Protein AF-A0A3D0D7M6-F1 (afdb_monomer_lite)

Foldseek 3Di:
DDPVQADDDVVLVVCQVVAWDWDDDPWKIKTKDFAPDFAEHEAEAEDPLLDDPVQSVVVVVLVVVLVVVCVVVVQFDGGMYMYIYTDNVNRPDDSVVVSQRVVVRCVVVVGGDDPDDDDDDDDDDDDDDDDDDDDDDDDDDDDDDDDDDDDDDDDDDDDDDDDDDDDD

Structure (mmCIF, N/CA/C/O backbone):
data_AF-A0A3D0D7M6-F1
#
_entry.id   AF-A0A3D0D7M6-F1
#
loop_
_atom_site.group_PDB
_atom_site.id
_atom_site.type_symbol
_atom_site.label_atom_id
_atom_site.label_alt_id
_atom_site.label_comp_id
_atom_site.label_asym_id
_atom_site.label_entity_id
_atom_site.label_seq_id
_atom_site.pdbx_PDB_ins_code
_atom_site.Cartn_x
_atom_site.Cartn_y
_atom_site.Cartn_z
_atom_site.occupancy
_atom_site.B_iso_or_equiv
_atom_site.auth_seq_id
_atom_site.auth_comp_id
_atom_site.auth_asym_id
_atom_site.auth_atom_id
_atom_site.pdbx_PDB_model_num
ATOM 1 N N . MET A 1 1 ? -9.419 8.922 -7.614 1.00 69.25 1 MET A N 1
ATOM 2 C CA . MET A 1 1 ? -9.333 8.833 -6.140 1.00 69.25 1 MET A CA 1
ATOM 3 C C . MET A 1 1 ? -9.423 10.236 -5.572 1.00 69.25 1 MET A C 1
ATOM 5 O O . MET A 1 1 ? -8.572 11.062 -5.893 1.00 69.25 1 MET A O 1
ATOM 9 N N . GLU A 1 2 ? -10.448 10.508 -4.775 1.00 78.94 2 GLU A N 1
ATOM 10 C CA . GLU A 1 2 ? -10.684 11.815 -4.145 1.00 78.94 2 GLU A CA 1
ATOM 11 C C . GLU A 1 2 ? -9.637 12.146 -3.068 1.00 78.94 2 GLU A C 1
ATOM 13 O O . GLU A 1 2 ? -8.740 11.347 -2.799 1.00 78.94 2 GLU A O 1
ATOM 18 N N . ARG A 1 3 ? -9.710 13.344 -2.471 1.00 81.56 3 ARG A N 1
ATOM 19 C CA . ARG A 1 3 ? -8.761 13.777 -1.429 1.00 81.56 3 ARG A CA 1
ATOM 20 C C . ARG A 1 3 ? -8.975 13.044 -0.096 1.00 81.56 3 ARG A C 1
ATOM 22 O O . ARG A 1 3 ? -7.982 12.690 0.528 1.00 81.56 3 ARG A O 1
ATOM 29 N N . ARG A 1 4 ? -10.229 12.758 0.290 1.00 83.88 4 ARG A N 1
ATOM 30 C CA . ARG A 1 4 ? -10.591 12.103 1.568 1.00 83.88 4 ARG A CA 1
ATOM 31 C C . ARG A 1 4 ? -10.000 10.699 1.758 1.00 83.88 4 ARG A C 1
ATOM 33 O O . ARG A 1 4 ? -9.601 10.361 2.860 1.00 83.88 4 ARG A O 1
ATOM 40 N N . PHE A 1 5 ? -9.835 9.932 0.679 1.00 84.88 5 PHE A N 1
ATOM 41 C CA . PHE A 1 5 ? -9.257 8.580 0.715 1.00 84.88 5 PHE A CA 1
ATOM 42 C C . PHE A 1 5 ? -7.715 8.545 0.685 1.00 84.88 5 PHE A C 1
ATOM 44 O O . PHE A 1 5 ? -7.138 7.482 0.467 1.00 84.88 5 PHE A O 1
ATOM 51 N N . ARG A 1 6 ? -7.014 9.680 0.840 1.00 87.44 6 ARG A N 1
ATOM 52 C CA . ARG A 1 6 ? -5.544 9.754 0.726 1.00 87.44 6 ARG A CA 1
ATOM 53 C C . ARG A 1 6 ? -4.886 10.071 2.064 1.00 87.44 6 ARG A C 1
ATOM 55 O O . ARG A 1 6 ? -5.070 11.162 2.597 1.00 87.44 6 ARG A O 1
ATOM 62 N N . LEU A 1 7 ? -4.013 9.182 2.527 1.00 86.56 7 LEU A N 1
ATOM 63 C CA . LEU A 1 7 ? -3.078 9.479 3.612 1.00 86.56 7 LEU A CA 1
ATOM 64 C C . LEU A 1 7 ? -1.945 10.360 3.055 1.00 86.56 7 LEU A C 1
ATOM 66 O O . LEU A 1 7 ? -1.313 10.000 2.057 1.00 86.56 7 LEU A O 1
ATOM 70 N N . ARG A 1 8 ? -1.702 11.535 3.654 1.00 84.44 8 ARG A N 1
ATOM 71 C CA . ARG A 1 8 ? -0.697 12.511 3.167 1.00 84.44 8 ARG A CA 1
ATOM 72 C C . ARG A 1 8 ? 0.326 12.942 4.218 1.00 84.44 8 ARG A C 1
ATOM 74 O O . ARG A 1 8 ? 1.458 13.238 3.848 1.00 84.44 8 ARG A O 1
ATOM 81 N N . THR A 1 9 ? -0.060 13.008 5.488 1.00 87.69 9 THR A N 1
ATOM 82 C CA . THR A 1 9 ? 0.745 13.597 6.568 1.00 87.69 9 THR A CA 1
ATOM 83 C C . THR A 1 9 ? 1.822 12.632 7.047 1.00 87.69 9 THR A C 1
ATOM 85 O O . THR A 1 9 ? 1.527 11.470 7.309 1.00 87.69 9 THR A O 1
ATOM 88 N N . ASN A 1 10 ? 3.058 13.099 7.245 1.00 88.50 10 ASN A N 1
ATOM 89 C CA . ASN A 1 10 ? 4.135 12.251 7.778 1.00 88.50 10 ASN A CA 1
ATOM 90 C C . ASN A 1 10 ? 3.761 11.665 9.159 1.00 88.50 10 ASN A C 1
ATOM 92 O O . ASN A 1 10 ? 3.946 10.473 9.380 1.00 88.50 10 ASN A O 1
ATOM 96 N N . ALA A 1 11 ? 3.113 12.457 10.022 1.00 87.62 11 ALA A N 1
ATOM 97 C CA . ALA A 1 11 ? 2.585 12.003 11.311 1.00 87.62 11 ALA A CA 1
ATOM 98 C C . ALA A 1 11 ? 1.624 10.801 11.188 1.00 87.62 11 ALA A C 1
ATOM 100 O O . ALA A 1 11 ? 1.788 9.818 11.906 1.00 87.62 11 ALA A O 1
ATOM 101 N N . ASP A 1 12 ? 0.685 10.822 10.232 1.00 87.75 12 ASP A N 1
ATOM 102 C CA . ASP A 1 12 ? -0.194 9.674 9.964 1.00 87.75 12 ASP A CA 1
ATOM 103 C C . ASP A 1 12 ? 0.609 8.448 9.495 1.00 87.75 12 ASP A C 1
ATOM 105 O O . ASP A 1 12 ? 0.377 7.333 9.959 1.00 87.75 12 ASP A O 1
ATOM 109 N N . PHE A 1 13 ? 1.598 8.646 8.612 1.00 88.62 13 PHE A N 1
ATOM 110 C CA . PHE A 1 13 ? 2.471 7.556 8.163 1.00 88.62 13 PHE A CA 1
ATOM 111 C C . PHE A 1 13 ? 3.300 6.944 9.304 1.00 88.62 1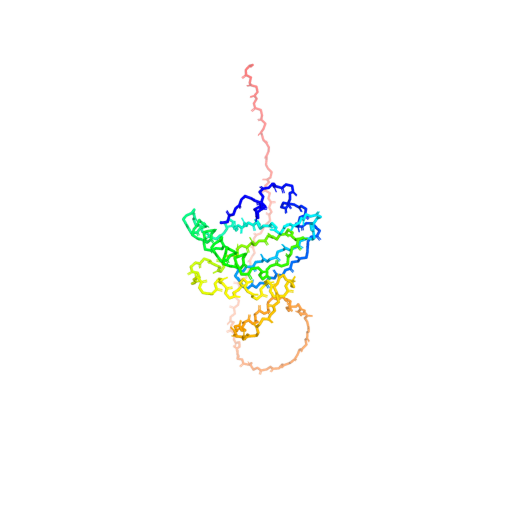3 PHE A C 1
ATOM 113 O O . PHE A 1 13 ? 3.596 5.750 9.259 1.00 88.62 13 PHE A O 1
ATOM 120 N N . GLN A 1 14 ? 3.686 7.735 10.308 1.00 89.50 14 GLN A N 1
ATOM 121 C CA . GLN A 1 14 ? 4.393 7.251 11.495 1.00 89.50 14 GLN A CA 1
ATOM 122 C C . GLN A 1 14 ? 3.459 6.534 12.472 1.00 89.50 14 GLN A C 1
ATOM 124 O O . GLN A 1 14 ? 3.817 5.448 12.923 1.00 89.50 14 GLN A O 1
ATOM 129 N N . ARG A 1 15 ? 2.258 7.076 12.737 1.00 89.94 15 ARG A N 1
ATOM 130 C CA . ARG A 1 15 ? 1.231 6.432 13.578 1.00 89.94 15 ARG A CA 1
ATOM 131 C C . ARG A 1 15 ? 0.940 5.015 13.088 1.00 89.94 15 ARG A C 1
ATOM 133 O O . ARG A 1 15 ? 1.171 4.049 13.806 1.00 89.94 15 ARG A O 1
ATOM 140 N N . VAL A 1 16 ? 0.571 4.876 11.813 1.00 90.88 16 VAL A N 1
ATOM 141 C CA . VAL A 1 16 ? 0.241 3.573 11.208 1.00 90.88 16 VAL A CA 1
ATOM 142 C C . VAL A 1 16 ? 1.426 2.602 11.222 1.00 90.88 16 VAL A C 1
ATOM 144 O O . VAL A 1 16 ? 1.223 1.401 11.321 1.00 90.88 16 VAL A O 1
ATOM 147 N N . ARG A 1 17 ? 2.674 3.084 11.153 1.00 88.62 17 ARG A N 1
ATOM 148 C CA . ARG A 1 17 ? 3.866 2.221 11.263 1.00 88.62 17 ARG A CA 1
ATOM 149 C C . ARG A 1 17 ? 4.196 1.780 12.688 1.00 88.62 17 ARG A C 1
ATOM 151 O O . ARG A 1 17 ? 4.904 0.790 12.832 1.00 88.62 17 ARG A O 1
ATOM 158 N N . ARG A 1 18 ? 3.759 2.527 13.705 1.00 88.81 18 ARG A N 1
ATOM 159 C CA . ARG A 1 18 ? 3.977 2.210 15.125 1.00 88.81 18 ARG A CA 1
ATOM 160 C C . ARG A 1 18 ? 2.874 1.330 15.703 1.00 88.81 18 ARG A C 1
ATOM 162 O O . ARG A 1 18 ? 3.166 0.426 16.471 1.00 88.81 18 ARG A O 1
ATOM 169 N N . GLU A 1 19 ? 1.629 1.634 15.356 1.00 88.56 19 GLU A N 1
ATOM 170 C CA . GLU A 1 19 ? 0.421 1.046 15.953 1.00 88.56 19 GLU A CA 1
ATOM 171 C C . GLU A 1 19 ? -0.268 0.041 15.018 1.00 88.56 19 GLU A C 1
ATOM 173 O O . GLU A 1 19 ? -1.138 -0.717 15.441 1.00 88.56 19 GLU A O 1
ATOM 178 N N . GLY A 1 20 ? 0.092 0.042 13.732 1.00 89.94 20 GLY A N 1
ATOM 179 C CA . GLY A 1 20 ? -0.530 -0.804 12.726 1.00 89.94 20 GLY A CA 1
ATOM 180 C C . GLY A 1 20 ? 0.086 -2.194 12.611 1.00 89.94 20 GLY A C 1
ATOM 181 O O . GLY A 1 20 ? 1.288 -2.399 12.767 1.00 89.94 20 GLY A O 1
ATOM 182 N N . GLN A 1 21 ? -0.761 -3.152 12.249 1.00 91.69 21 GLN A N 1
ATOM 183 C CA . GLN A 1 21 ? -0.368 -4.515 11.903 1.00 91.69 21 GLN A CA 1
ATOM 184 C C . GLN A 1 21 ? 0.106 -4.564 10.444 1.00 91.69 21 GLN A C 1
ATOM 186 O O . GLN A 1 21 ? -0.433 -3.854 9.590 1.00 91.69 21 GLN A O 1
ATOM 191 N N . SER A 1 22 ? 1.102 -5.403 10.143 1.00 91.50 22 SER A N 1
ATOM 192 C CA . SER A 1 22 ? 1.700 -5.512 8.807 1.00 91.50 22 SER A CA 1
ATOM 193 C C . SER A 1 22 ? 1.567 -6.904 8.193 1.00 91.50 22 SER A C 1
ATOM 195 O O . SER A 1 22 ? 1.980 -7.887 8.804 1.00 91.50 22 SER A O 1
ATOM 197 N N . TRP A 1 23 ? 1.131 -6.960 6.936 1.00 93.38 23 TRP A N 1
ATOM 198 C CA . TRP A 1 23 ? 1.163 -8.139 6.071 1.00 93.38 23 TRP A CA 1
ATOM 199 C C . TRP A 1 23 ? 2.099 -7.870 4.896 1.00 93.38 23 TRP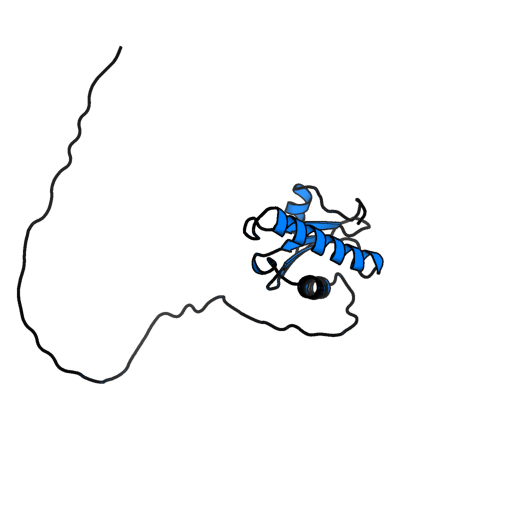 A C 1
ATOM 201 O O . TRP A 1 23 ? 2.156 -6.755 4.376 1.00 93.38 23 TRP A O 1
ATOM 211 N N . SER A 1 24 ? 2.834 -8.879 4.439 1.00 91.00 24 SER A N 1
ATOM 212 C CA . SER A 1 24 ? 3.737 -8.731 3.297 1.00 91.00 24 SER A CA 1
ATOM 213 C C . SER A 1 24 ? 3.726 -9.937 2.384 1.00 91.00 24 SER A C 1
ATOM 215 O O . SER A 1 24 ? 3.650 -11.064 2.859 1.00 91.00 24 SER A O 1
ATOM 217 N N . ASN A 1 25 ? 3.916 -9.676 1.095 1.00 90.50 25 ASN A N 1
ATOM 218 C CA . ASN A 1 25 ? 4.276 -10.673 0.097 1.00 90.50 25 ASN A CA 1
ATOM 219 C C . ASN A 1 25 ? 5.559 -10.234 -0.637 1.00 90.50 25 ASN A C 1
ATOM 221 O O . ASN A 1 25 ? 6.219 -9.258 -0.257 1.00 90.50 25 ASN A O 1
ATOM 225 N N . ARG A 1 26 ? 5.923 -10.968 -1.694 1.00 88.38 26 ARG A N 1
ATOM 226 C CA . ARG A 1 26 ? 7.116 -10.727 -2.527 1.00 88.38 26 ARG A CA 1
ATOM 227 C C . ARG A 1 26 ? 7.186 -9.293 -3.074 1.00 88.38 26 ARG A C 1
ATOM 229 O O . ARG A 1 26 ? 8.260 -8.691 -3.125 1.00 88.38 26 ARG A O 1
ATOM 236 N N . TRP A 1 27 ? 6.041 -8.723 -3.446 1.00 90.50 27 TRP A N 1
ATOM 237 C CA . TRP A 1 27 ? 5.945 -7.469 -4.198 1.00 90.50 27 TRP A CA 1
ATOM 238 C C . TRP A 1 27 ? 5.661 -6.252 -3.303 1.00 90.50 27 TRP A C 1
ATOM 240 O O . TRP A 1 27 ? 6.223 -5.171 -3.512 1.00 90.50 27 TRP A O 1
ATOM 250 N N . LEU A 1 28 ? 4.798 -6.416 -2.298 1.00 92.44 28 LEU A N 1
ATOM 251 C CA . LEU A 1 28 ? 4.183 -5.343 -1.520 1.00 92.44 28 LEU A CA 1
ATOM 252 C C . LEU A 1 28 ? 4.220 -5.639 -0.007 1.00 92.44 28 LEU A C 1
ATOM 254 O O . LEU A 1 28 ? 4.319 -6.779 0.445 1.00 92.44 28 LEU A O 1
ATOM 258 N N . VAL A 1 29 ? 4.112 -4.583 0.796 1.00 91.88 29 VAL A N 1
ATOM 259 C CA . VAL A 1 29 ? 3.766 -4.654 2.224 1.00 91.88 29 VAL A CA 1
ATOM 260 C C . VAL A 1 29 ? 2.544 -3.783 2.447 1.00 91.88 29 VAL A C 1
ATOM 262 O O . VAL A 1 29 ? 2.532 -2.632 2.014 1.00 91.88 29 VAL A O 1
ATOM 265 N N . LEU A 1 30 ? 1.539 -4.315 3.127 1.00 93.19 30 LEU A N 1
ATOM 266 C CA . LEU A 1 30 ? 0.378 -3.583 3.604 1.00 93.19 30 LEU A CA 1
ATOM 267 C C . LEU A 1 30 ? 0.518 -3.412 5.115 1.00 93.19 30 LEU A C 1
ATOM 269 O O . LEU A 1 30 ? 0.704 -4.391 5.829 1.00 93.19 30 LEU A O 1
ATOM 273 N N . VAL A 1 31 ? 0.416 -2.181 5.606 1.00 92.88 31 VAL A N 1
ATOM 274 C CA . VAL A 1 31 ? 0.291 -1.890 7.041 1.00 92.88 31 VAL A CA 1
ATOM 275 C C . VAL A 1 31 ? -1.066 -1.241 7.268 1.00 92.88 31 VAL A C 1
ATOM 277 O O . VAL A 1 31 ? -1.356 -0.250 6.598 1.00 92.88 31 VAL A O 1
ATOM 280 N N . ARG A 1 32 ? -1.896 -1.781 8.168 1.00 92.75 32 ARG A N 1
ATOM 281 C CA . ARG A 1 32 ? -3.189 -1.183 8.547 1.00 92.75 32 ARG A CA 1
ATOM 282 C C . ARG A 1 32 ? -3.171 -0.781 10.016 1.00 92.75 32 ARG A C 1
ATOM 284 O O . ARG A 1 32 ? -2.741 -1.570 10.852 1.00 92.75 32 ARG A O 1
ATOM 291 N N . ALA A 1 33 ? -3.712 0.386 10.331 1.00 91.69 33 ALA A N 1
ATOM 292 C CA . ALA A 1 33 ? -4.102 0.757 11.687 1.00 91.69 33 ALA A CA 1
ATOM 293 C C . ALA A 1 33 ? -5.582 1.173 11.694 1.00 91.69 33 ALA A C 1
ATOM 295 O O . ALA A 1 33 ? -6.058 1.705 10.684 1.00 91.69 33 ALA A O 1
ATOM 296 N N . PRO A 1 34 ? -6.325 0.939 12.788 1.00 89.12 34 PRO A N 1
ATOM 297 C CA . PRO A 1 34 ? -7.656 1.510 12.941 1.00 89.12 34 PRO A CA 1
ATOM 298 C C . PRO A 1 34 ? -7.576 3.044 12.952 1.00 89.12 34 PRO A C 1
ATOM 300 O O . PRO A 1 34 ? -6.619 3.641 13.444 1.00 89.12 34 PRO A O 1
ATOM 303 N N . ASN A 1 35 ? -8.598 3.681 12.397 1.00 86.50 35 ASN A N 1
ATOM 304 C CA . ASN A 1 35 ? -8.769 5.123 12.333 1.00 86.50 35 ASN A CA 1
ATOM 305 C C . ASN A 1 35 ? -10.183 5.461 12.810 1.00 86.50 35 ASN A C 1
ATOM 307 O O . ASN A 1 35 ? -11.149 4.868 12.341 1.00 86.50 35 ASN A O 1
ATOM 311 N N . GLN A 1 36 ? -10.327 6.467 13.670 1.00 78.50 36 GLN A N 1
ATOM 312 C CA . GLN A 1 36 ? -11.623 6.918 14.204 1.00 78.50 36 GLN A CA 1
ATOM 313 C C . GLN A 1 36 ? -12.460 7.715 13.173 1.00 78.50 36 GLN A C 1
ATOM 315 O O . GLN A 1 36 ? -13.315 8.517 13.536 1.00 78.50 36 GLN A O 1
ATOM 320 N N . GLY A 1 37 ? -12.183 7.552 11.875 1.00 79.75 37 GLY A N 1
ATOM 321 C CA . GLY A 1 37 ? -12.806 8.304 10.788 1.00 79.75 37 GLY A CA 1
ATOM 322 C C . GLY A 1 37 ? -13.778 7.458 9.955 1.00 79.75 37 GLY A C 1
ATOM 323 O O . GLY A 1 37 ? -13.572 6.256 9.807 1.00 79.75 37 GLY A O 1
ATOM 324 N N . PRO A 1 38 ? -14.783 8.077 9.309 1.00 80.00 38 PRO A N 1
ATOM 325 C CA . PRO A 1 38 ? -15.811 7.366 8.538 1.00 80.00 38 PRO A CA 1
ATOM 326 C C . PRO A 1 38 ? -15.305 6.769 7.213 1.00 80.00 38 PRO A C 1
ATOM 328 O O . PRO A 1 38 ? -16.052 6.091 6.515 1.00 80.00 38 PRO A O 1
ATOM 331 N N . VAL A 1 39 ? -14.055 7.038 6.820 1.00 85.31 39 VAL A N 1
ATOM 332 C CA . VAL A 1 39 ? -13.469 6.584 5.551 1.00 85.31 39 VAL A CA 1
ATOM 333 C C . VAL A 1 39 ? -12.078 6.006 5.761 1.00 85.31 39 VAL A C 1
ATOM 335 O O . VAL A 1 39 ? -11.288 6.522 6.556 1.00 85.31 39 VAL A O 1
ATOM 338 N N . SER A 1 40 ? -11.756 4.971 4.987 1.00 88.38 40 SER A N 1
ATOM 339 C CA . SER A 1 40 ? -10.415 4.392 4.973 1.00 88.38 40 SER A CA 1
ATOM 340 C C . SER A 1 40 ? -9.463 5.201 4.089 1.00 88.38 40 SER A C 1
ATOM 342 O O . SER A 1 40 ? -9.802 5.593 2.968 1.00 88.38 40 SER A O 1
ATOM 344 N N . ARG A 1 41 ? -8.263 5.492 4.602 1.00 90.81 41 ARG A N 1
ATOM 345 C CA . ARG A 1 41 ? -7.283 6.387 3.968 1.00 90.81 41 ARG A CA 1
ATOM 346 C C . ARG A 1 41 ? -6.065 5.603 3.499 1.00 90.81 41 ARG A C 1
ATOM 348 O O . ARG A 1 41 ? -5.439 4.891 4.274 1.00 90.81 41 ARG A O 1
ATOM 355 N N . PHE A 1 42 ? -5.684 5.791 2.238 1.00 91.56 42 PHE A N 1
ATOM 356 C CA . PHE A 1 42 ? -4.609 5.038 1.595 1.00 91.56 42 PHE A CA 1
ATOM 357 C C . PHE A 1 42 ? -3.356 5.890 1.381 1.00 91.56 42 PHE A C 1
ATOM 359 O O . PHE A 1 42 ? -3.399 6.948 0.745 1.00 91.56 42 PHE A O 1
ATOM 366 N N . GLY A 1 43 ? -2.227 5.414 1.901 1.00 92.19 43 GLY A N 1
ATOM 367 C CA . GLY A 1 43 ? -0.889 5.954 1.688 1.00 92.19 43 GLY A CA 1
ATOM 368 C C . GLY A 1 43 ? -0.050 5.038 0.795 1.00 92.19 43 GLY A C 1
ATOM 369 O O . GLY A 1 43 ? -0.095 3.819 0.928 1.00 92.19 43 GLY A O 1
ATOM 370 N N . PHE A 1 44 ? 0.757 5.616 -0.099 1.00 91.75 44 PHE A N 1
ATOM 371 C CA . PHE A 1 44 ? 1.651 4.858 -0.984 1.00 91.75 44 PHE A CA 1
ATOM 372 C C . PHE A 1 44 ? 3.111 5.228 -0.724 1.00 91.75 44 PHE A C 1
ATOM 374 O O . PHE A 1 44 ? 3.555 6.325 -1.076 1.00 91.75 44 PHE A O 1
ATOM 381 N N . ALA A 1 45 ? 3.871 4.295 -0.159 1.00 90.31 45 ALA A N 1
ATOM 382 C CA . ALA A 1 45 ? 5.317 4.386 -0.025 1.00 90.31 45 ALA A CA 1
ATOM 383 C C . ALA A 1 45 ? 6.000 3.523 -1.097 1.00 90.31 45 ALA A C 1
ATOM 385 O O . ALA A 1 45 ? 5.541 2.439 -1.443 1.00 90.31 45 ALA A O 1
ATOM 386 N N . ILE A 1 46 ? 7.121 3.996 -1.636 1.00 89.38 46 ILE A N 1
ATOM 387 C CA . ILE A 1 46 ? 7.945 3.227 -2.576 1.00 89.38 46 ILE A CA 1
ATOM 388 C C . ILE A 1 46 ? 9.386 3.359 -2.110 1.00 89.38 46 ILE A C 1
ATOM 390 O O . ILE A 1 46 ? 9.861 4.479 -1.907 1.00 89.38 46 ILE A O 1
ATOM 394 N N . GLY A 1 47 ? 10.065 2.229 -1.911 1.00 81.75 47 GLY A N 1
ATOM 395 C CA . GLY A 1 47 ? 11.445 2.222 -1.435 1.00 81.75 47 GLY A CA 1
ATOM 396 C C . GLY A 1 47 ? 12.396 2.971 -2.376 1.00 81.75 47 GLY A C 1
ATOM 397 O O . GLY A 1 47 ? 12.217 2.978 -3.594 1.00 81.75 47 GLY A O 1
ATOM 398 N N . LYS A 1 48 ? 13.464 3.566 -1.824 1.00 81.38 48 LYS A N 1
ATOM 399 C CA . LYS A 1 48 ? 14.523 4.219 -2.624 1.00 81.38 48 LYS A CA 1
ATOM 400 C C . LYS A 1 48 ? 15.190 3.243 -3.614 1.00 81.38 48 LYS A C 1
ATOM 402 O O . LYS A 1 48 ? 15.640 3.675 -4.664 1.00 81.38 48 LYS A O 1
ATOM 407 N N . ARG A 1 49 ? 15.190 1.939 -3.296 1.00 82.69 49 ARG A N 1
ATOM 408 C CA . ARG A 1 49 ? 15.784 0.842 -4.086 1.00 82.69 49 ARG A CA 1
ATOM 409 C C . ARG A 1 49 ? 14.935 0.356 -5.278 1.00 82.69 49 ARG A C 1
ATOM 411 O O . ARG A 1 49 ? 15.418 -0.454 -6.051 1.00 82.69 49 ARG A O 1
ATOM 418 N N . VAL A 1 50 ? 13.700 0.839 -5.467 1.00 80.94 50 VAL A N 1
ATOM 419 C CA . VAL A 1 50 ? 12.785 0.388 -6.552 1.00 80.94 50 VAL A CA 1
ATOM 420 C C . VAL A 1 50 ? 13.056 1.116 -7.892 1.00 80.94 50 VAL A C 1
ATOM 422 O O . VAL A 1 50 ? 12.161 1.314 -8.710 1.00 80.94 50 VAL A O 1
ATOM 425 N N . GLY A 1 51 ? 14.288 1.585 -8.106 1.00 82.06 51 GLY A N 1
ATOM 426 C CA . GLY A 1 51 ? 14.718 2.260 -9.333 1.00 82.06 51 GLY A CA 1
ATOM 427 C C . GLY A 1 51 ? 14.376 3.756 -9.444 1.00 82.06 51 GLY A C 1
ATOM 428 O O . GLY A 1 51 ? 14.025 4.439 -8.475 1.00 82.06 51 GLY A O 1
ATOM 429 N N . GLY A 1 52 ? 14.529 4.281 -10.665 1.00 86.75 52 GLY A N 1
ATOM 430 C CA . GLY A 1 52 ? 14.457 5.711 -10.985 1.00 86.75 52 GLY A CA 1
ATOM 431 C C . GLY A 1 52 ? 13.081 6.365 -10.791 1.00 86.75 52 GLY A C 1
ATOM 432 O O . GLY A 1 52 ? 12.071 5.721 -10.498 1.00 86.75 52 GLY A O 1
ATOM 433 N N . ALA A 1 53 ? 13.015 7.691 -10.959 1.00 87.88 53 ALA A N 1
ATOM 434 C CA . ALA A 1 53 ? 11.780 8.463 -10.769 1.00 87.88 53 ALA A CA 1
ATOM 435 C C . ALA A 1 53 ? 10.605 7.958 -11.633 1.00 87.88 53 ALA A C 1
ATOM 437 O O . ALA A 1 53 ? 9.491 7.841 -11.125 1.00 87.88 53 ALA A O 1
ATOM 438 N N . VAL A 1 54 ? 10.864 7.588 -12.893 1.00 89.69 54 VAL A N 1
ATOM 439 C CA . VAL A 1 54 ? 9.851 7.079 -13.835 1.00 89.69 54 VAL A CA 1
ATOM 440 C C . VAL A 1 54 ? 9.235 5.763 -13.348 1.00 89.69 54 VAL A C 1
ATOM 442 O O . VAL A 1 54 ? 8.014 5.671 -13.234 1.00 89.69 54 VAL A O 1
ATOM 445 N N . VAL A 1 55 ? 10.061 4.778 -12.975 1.00 88.69 55 VAL A N 1
ATOM 446 C CA . VAL A 1 55 ? 9.614 3.468 -12.458 1.00 88.69 55 VAL A CA 1
ATOM 447 C C . VAL A 1 55 ? 8.773 3.645 -11.195 1.00 88.69 55 VAL A C 1
ATOM 449 O O . VAL A 1 55 ? 7.645 3.151 -11.116 1.00 88.69 55 VAL A O 1
ATOM 452 N N . ARG A 1 56 ? 9.273 4.432 -10.234 1.00 89.31 56 ARG A N 1
ATOM 453 C CA . ARG A 1 56 ? 8.542 4.735 -8.997 1.00 89.31 56 ARG A CA 1
ATOM 454 C C . ARG A 1 56 ? 7.212 5.428 -9.298 1.00 89.31 56 ARG A C 1
ATOM 456 O O . ARG A 1 56 ? 6.204 5.068 -8.702 1.00 89.31 56 ARG A O 1
ATOM 463 N N . ASN A 1 57 ? 7.162 6.379 -10.229 1.00 91.56 57 ASN A N 1
ATOM 464 C CA . ASN A 1 57 ? 5.921 7.069 -10.593 1.00 91.56 57 ASN A CA 1
ATOM 465 C C . ASN A 1 57 ? 4.925 6.160 -11.334 1.00 91.56 57 ASN A C 1
ATOM 467 O O . ASN A 1 57 ? 3.727 6.252 -11.054 1.00 91.56 57 ASN A O 1
ATOM 471 N N . ARG A 1 58 ? 5.398 5.244 -12.196 1.00 90.12 58 ARG A N 1
ATOM 472 C CA . ARG A 1 58 ? 4.581 4.206 -12.854 1.00 90.12 58 ARG A CA 1
ATOM 473 C C . ARG A 1 58 ? 3.914 3.301 -11.817 1.00 90.12 58 ARG A C 1
ATOM 475 O O . ARG A 1 58 ? 2.689 3.212 -11.815 1.00 90.12 58 ARG A O 1
ATOM 482 N N . LEU A 1 59 ? 4.682 2.754 -10.872 1.00 90.38 59 LEU A N 1
ATOM 483 C CA . LEU A 1 59 ? 4.150 1.936 -9.773 1.00 90.38 59 LEU A CA 1
ATOM 484 C C . LEU A 1 59 ? 3.170 2.718 -8.896 1.00 90.38 59 LEU A C 1
ATOM 486 O O . LEU A 1 59 ? 2.069 2.252 -8.613 1.00 90.38 59 LEU A O 1
ATOM 490 N N . LYS A 1 60 ? 3.513 3.960 -8.528 1.00 89.88 60 LYS A N 1
ATOM 491 C CA . LYS A 1 60 ? 2.628 4.828 -7.735 1.00 89.88 60 LYS A CA 1
ATOM 492 C C . LYS A 1 60 ? 1.325 5.149 -8.473 1.00 89.88 60 LYS A C 1
ATOM 494 O O . LYS A 1 60 ? 0.339 5.442 -7.806 1.00 89.88 60 LYS A O 1
ATOM 499 N N . ARG A 1 61 ? 1.314 5.157 -9.814 1.00 91.06 61 ARG A N 1
ATOM 500 C CA . ARG A 1 61 ? 0.109 5.307 -10.651 1.00 91.06 61 ARG A CA 1
ATOM 501 C C . ARG A 1 61 ? -0.693 4.005 -10.685 1.00 91.06 61 ARG A C 1
ATOM 503 O O . ARG A 1 61 ? -1.874 4.048 -10.373 1.00 91.06 61 ARG A O 1
ATOM 510 N N . GLN A 1 62 ? -0.050 2.871 -10.965 1.00 90.94 62 GLN A N 1
ATOM 511 C CA . GLN A 1 62 ? -0.681 1.544 -10.977 1.00 90.94 62 GLN A CA 1
ATOM 512 C C . GLN A 1 62 ? -1.385 1.230 -9.647 1.00 90.94 62 GLN A C 1
ATOM 514 O O . GLN A 1 62 ? -2.577 0.942 -9.644 1.00 90.94 62 GLN A O 1
ATOM 519 N N . LEU A 1 63 ? -0.700 1.386 -8.509 1.00 90.31 63 L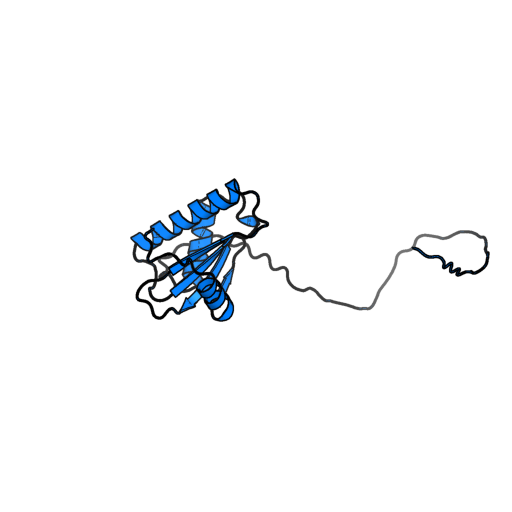EU A N 1
ATOM 520 C CA . LEU A 1 63 ? -1.283 1.132 -7.184 1.00 90.31 63 LEU A CA 1
ATOM 521 C C . LEU A 1 63 ? -2.453 2.080 -6.851 1.00 90.31 63 LEU A C 1
ATOM 523 O O . LEU A 1 63 ? -3.428 1.664 -6.227 1.00 90.31 63 LEU A O 1
ATOM 527 N N . ARG A 1 64 ? -2.396 3.343 -7.302 1.00 90.19 64 ARG A N 1
ATOM 528 C CA . ARG A 1 64 ? -3.514 4.295 -7.161 1.00 90.19 64 ARG A CA 1
ATOM 529 C C . ARG A 1 64 ? -4.733 3.893 -7.985 1.00 90.19 64 ARG A C 1
ATOM 531 O O . ARG A 1 64 ? -5.848 4.083 -7.507 1.00 90.19 64 ARG A O 1
ATOM 538 N N . GLU A 1 65 ? -4.530 3.363 -9.188 1.00 91.44 65 GLU A N 1
ATOM 539 C CA . GLU A 1 65 ? -5.623 2.868 -10.026 1.00 91.44 65 GLU A CA 1
ATOM 540 C C . GLU A 1 65 ? -6.228 1.581 -9.466 1.00 91.44 65 GLU A C 1
ATOM 542 O O . GLU A 1 65 ? -7.447 1.507 -9.359 1.00 91.44 65 GLU A O 1
ATOM 547 N N . ALA A 1 66 ? -5.408 0.636 -8.996 1.00 89.38 66 ALA A N 1
ATOM 548 C CA . ALA A 1 66 ? -5.887 -0.583 -8.345 1.00 89.38 66 ALA A CA 1
ATOM 549 C C . ALA A 1 66 ? -6.799 -0.265 -7.142 1.00 89.38 66 ALA A C 1
ATOM 551 O O . ALA A 1 66 ? -7.959 -0.668 -7.127 1.00 89.38 66 ALA A O 1
ATOM 552 N N . ILE A 1 67 ? -6.344 0.564 -6.190 1.00 88.56 67 ILE A N 1
ATOM 553 C CA . ILE A 1 67 ? -7.181 0.993 -5.050 1.00 88.56 67 ILE A CA 1
ATOM 554 C C . ILE A 1 67 ? -8.428 1.774 -5.510 1.00 88.56 67 ILE A C 1
ATOM 556 O O . ILE A 1 67 ? -9.486 1.652 -4.899 1.00 88.56 67 ILE A O 1
ATOM 560 N N . ARG A 1 68 ? -8.356 2.559 -6.597 1.00 87.62 68 ARG A N 1
ATOM 561 C CA . ARG A 1 68 ? -9.530 3.269 -7.144 1.00 87.62 68 ARG A CA 1
ATOM 562 C C . ARG A 1 68 ? -10.599 2.312 -7.686 1.00 87.62 68 ARG A C 1
ATOM 564 O O . ARG A 1 68 ? -11.767 2.693 -7.688 1.00 87.62 68 ARG A O 1
ATOM 571 N N . LEU A 1 69 ? -10.230 1.118 -8.153 1.00 86.31 69 LEU A N 1
ATOM 572 C CA . LEU A 1 69 ? -11.199 0.095 -8.552 1.00 86.31 69 LEU A CA 1
ATOM 573 C C . LEU A 1 69 ? -11.910 -0.477 -7.320 1.00 86.31 69 LEU A C 1
ATOM 575 O O . LEU A 1 69 ? -13.131 -0.378 -7.258 1.00 86.31 69 LEU A O 1
ATOM 579 N N . TYR A 1 70 ? -11.163 -0.927 -6.305 1.00 83.25 70 TYR A N 1
ATOM 580 C CA . TYR A 1 70 ? -11.740 -1.447 -5.054 1.00 83.25 70 TYR A CA 1
ATOM 581 C C . TYR A 1 70 ? -12.647 -0.433 -4.339 1.00 83.25 70 TYR A C 1
ATOM 583 O O . TYR A 1 70 ? -13.748 -0.783 -3.925 1.00 83.25 70 TYR A O 1
ATOM 591 N N . LEU A 1 71 ? -12.241 0.842 -4.262 1.00 82.25 71 LEU A N 1
ATOM 592 C CA . LEU A 1 71 ? -13.061 1.907 -3.666 1.00 82.25 71 LEU A CA 1
ATOM 593 C C . LEU A 1 71 ? -14.383 2.157 -4.410 1.00 82.25 71 LEU A C 1
ATOM 595 O O . LEU A 1 71 ? -15.341 2.589 -3.784 1.00 82.25 71 LEU A O 1
ATOM 599 N N . ARG A 1 72 ? -14.449 1.922 -5.730 1.00 80.81 72 ARG A N 1
ATOM 600 C CA . ARG A 1 72 ? -15.687 2.105 -6.517 1.00 80.81 72 ARG A CA 1
ATOM 601 C C . ARG A 1 72 ? -16.634 0.909 -6.468 1.00 80.81 72 ARG A C 1
ATOM 603 O O . ARG A 1 72 ? -17.750 1.025 -6.950 1.00 80.81 72 ARG A O 1
ATOM 610 N N . GLN A 1 73 ? -16.180 -0.218 -5.934 1.00 77.12 73 GLN A N 1
ATOM 611 C CA . GLN A 1 73 ? -16.992 -1.418 -5.740 1.00 77.12 73 GLN A CA 1
ATOM 612 C C . GLN A 1 73 ? -17.465 -1.556 -4.281 1.00 77.12 73 GLN A C 1
ATOM 614 O O . GLN A 1 73 ? -17.989 -2.598 -3.916 1.00 77.12 73 GLN A O 1
ATOM 619 N N . GLU A 1 74 ? -17.202 -0.551 -3.435 1.00 65.94 74 GLU A N 1
ATOM 620 C CA . GLU A 1 74 ? -17.518 -0.514 -1.993 1.00 65.94 74 GLU A CA 1
ATOM 621 C C . GLU A 1 74 ? -16.998 -1.703 -1.161 1.00 65.94 74 GLU A C 1
ATOM 623 O O . GLU A 1 74 ? -17.285 -1.824 0.024 1.00 65.94 74 GLU A O 1
ATOM 628 N N . HIS A 1 75 ? -16.119 -2.530 -1.732 1.00 72.12 75 HIS A N 1
ATOM 629 C CA . HIS A 1 75 ? -15.559 -3.709 -1.073 1.00 72.12 75 HIS A CA 1
ATOM 630 C C . HIS A 1 75 ? -14.628 -3.388 0.110 1.00 72.12 75 HIS A C 1
ATOM 632 O O . HIS A 1 75 ? -14.200 -4.311 0.791 1.00 72.12 75 HIS A O 1
ATOM 638 N N . VAL A 1 76 ? -14.278 -2.118 0.346 1.00 78.56 76 VAL A N 1
ATOM 639 C CA . VAL A 1 76 ? -13.281 -1.695 1.341 1.00 78.56 76 VAL A CA 1
ATOM 640 C C . VAL A 1 76 ? -13.941 -1.335 2.672 1.00 78.56 76 VAL A C 1
ATOM 642 O O . VAL A 1 76 ? -14.660 -0.340 2.752 1.00 78.56 76 VAL A O 1
ATOM 645 N N . ALA A 1 77 ? -13.604 -2.064 3.737 1.00 78.38 77 ALA A N 1
ATOM 646 C CA . ALA A 1 77 ? -14.035 -1.742 5.097 1.00 78.38 77 ALA A CA 1
ATOM 647 C C . ALA A 1 77 ? -13.630 -0.298 5.497 1.00 78.38 77 ALA A C 1
ATOM 649 O O . ALA A 1 77 ? -12.461 0.072 5.310 1.00 78.38 77 ALA A O 1
ATOM 650 N N . PRO A 1 78 ? -14.551 0.530 6.036 1.00 83.81 78 PRO A N 1
ATOM 651 C CA . PRO A 1 78 ? -14.256 1.884 6.517 1.00 83.81 78 PRO A CA 1
ATOM 652 C C . PRO A 1 78 ? -13.471 1.860 7.841 1.00 83.81 78 PRO A C 1
ATOM 654 O O . PRO A 1 78 ? -13.338 0.817 8.474 1.00 83.81 78 PRO A O 1
ATOM 657 N N . GLY A 1 79 ? -12.957 3.014 8.278 1.00 87.25 79 GLY A N 1
ATOM 658 C CA . GLY A 1 79 ? -12.291 3.136 9.581 1.00 87.25 79 GLY A CA 1
ATOM 659 C C . GLY A 1 79 ? -10.851 2.616 9.650 1.00 87.25 79 GLY A C 1
ATOM 660 O O . GLY A 1 79 ? -10.373 2.318 10.741 1.00 87.25 79 GLY A O 1
ATOM 661 N N . PHE A 1 80 ? -10.125 2.524 8.528 1.00 89.62 80 PHE A N 1
ATOM 662 C CA . PHE A 1 80 ? -8.722 2.082 8.519 1.00 89.62 80 PHE A CA 1
ATOM 663 C C . PHE A 1 80 ? -7.779 3.035 7.782 1.00 89.62 80 PHE A C 1
ATOM 665 O O . PHE A 1 80 ? -8.034 3.469 6.658 1.00 89.62 80 PHE A O 1
ATOM 672 N N . ASP A 1 81 ? -6.621 3.296 8.379 1.00 91.94 81 ASP A N 1
ATOM 673 C CA . ASP A 1 81 ? -5.491 3.906 7.687 1.00 91.94 81 ASP A CA 1
ATOM 674 C C . ASP A 1 81 ? -4.568 2.808 7.161 1.00 91.94 81 ASP A C 1
ATOM 676 O O . ASP A 1 81 ? -4.051 1.992 7.923 1.00 91.94 81 ASP A O 1
ATOM 680 N N . VAL A 1 82 ? -4.355 2.791 5.846 1.00 91.81 82 VAL A N 1
ATOM 681 C CA . VAL A 1 82 ? -3.655 1.717 5.138 1.00 91.81 82 VAL A CA 1
ATOM 682 C C . VAL A 1 82 ? -2.458 2.284 4.383 1.00 91.81 82 VAL A C 1
ATOM 684 O O . VAL A 1 82 ? -2.598 3.170 3.541 1.00 91.81 82 VAL A O 1
ATOM 687 N N . ILE A 1 83 ? -1.265 1.751 4.635 1.00 93.31 83 ILE A N 1
ATOM 688 C CA . ILE A 1 83 ? -0.044 2.076 3.895 1.00 93.31 83 ILE A CA 1
ATOM 689 C C . ILE A 1 83 ? 0.343 0.888 3.025 1.00 93.31 83 ILE A C 1
ATOM 691 O O . ILE A 1 83 ? 0.639 -0.188 3.536 1.00 93.31 83 ILE A O 1
ATOM 695 N N . ILE A 1 84 ? 0.434 1.117 1.716 1.00 92.75 84 ILE A N 1
ATOM 696 C CA . ILE A 1 84 ? 1.010 0.172 0.758 1.00 92.75 84 ILE A CA 1
ATOM 697 C C . ILE A 1 84 ? 2.459 0.580 0.476 1.00 92.75 84 ILE A C 1
ATOM 699 O O . ILE A 1 84 ? 2.721 1.692 0.008 1.00 92.75 84 ILE A O 1
ATOM 703 N N . ILE A 1 85 ? 3.407 -0.313 0.758 1.00 91.44 85 ILE A N 1
ATOM 704 C CA . ILE A 1 85 ? 4.844 -0.137 0.529 1.00 91.44 85 ILE A CA 1
ATOM 705 C C . ILE A 1 85 ? 5.286 -1.062 -0.608 1.00 91.44 85 ILE A C 1
ATOM 707 O O . ILE A 1 85 ? 5.273 -2.281 -0.455 1.00 91.44 85 ILE A O 1
ATOM 711 N N . ALA A 1 86 ? 5.719 -0.503 -1.739 1.00 91.31 86 ALA A N 1
ATOM 712 C CA . ALA A 1 86 ? 6.286 -1.298 -2.829 1.00 91.31 86 ALA A CA 1
ATOM 713 C C . ALA A 1 86 ? 7.744 -1.702 -2.536 1.00 91.31 86 ALA A C 1
ATOM 715 O O . ALA A 1 86 ? 8.582 -0.837 -2.237 1.00 91.31 86 ALA A O 1
ATOM 716 N N . ARG A 1 87 ? 8.038 -3.006 -2.640 1.00 88.00 87 ARG A N 1
ATOM 717 C CA . ARG A 1 87 ? 9.386 -3.592 -2.522 1.00 88.00 87 ARG A CA 1
ATOM 718 C C . ARG A 1 87 ? 10.129 -3.549 -3.865 1.00 88.00 87 ARG A C 1
ATOM 720 O O . ARG A 1 87 ? 9.543 -3.231 -4.895 1.00 88.00 87 ARG A O 1
ATOM 727 N N . GLN A 1 88 ? 11.424 -3.881 -3.862 1.00 85.94 88 GLN A N 1
ATOM 728 C CA . GLN A 1 88 ? 12.235 -3.949 -5.087 1.00 85.94 88 GLN A CA 1
ATOM 729 C C . GLN A 1 88 ? 11.677 -4.921 -6.145 1.00 85.94 88 GLN A C 1
ATOM 731 O O . GLN A 1 88 ? 11.636 -4.497 -7.297 1.00 85.94 88 GLN A O 1
ATOM 736 N N . PRO A 1 89 ? 11.176 -6.134 -5.814 1.00 86.06 89 PRO A N 1
ATOM 737 C CA . PRO A 1 89 ? 10.611 -7.033 -6.823 1.00 86.06 89 PRO A CA 1
ATOM 738 C C . PRO A 1 89 ? 9.444 -6.428 -7.613 1.00 86.06 89 PRO A C 1
ATOM 740 O O . PRO A 1 89 ? 9.282 -6.749 -8.778 1.00 86.06 89 PRO A O 1
ATOM 743 N N . ALA A 1 90 ? 8.670 -5.488 -7.049 1.00 84.62 90 ALA A N 1
ATOM 744 C CA . ALA A 1 90 ? 7.605 -4.795 -7.790 1.00 84.62 90 ALA A CA 1
ATOM 745 C C . ALA A 1 90 ? 8.116 -3.995 -9.007 1.00 84.62 90 ALA A C 1
ATOM 747 O O . ALA A 1 90 ? 7.320 -3.598 -9.857 1.00 84.62 90 ALA A O 1
ATOM 748 N N . MET A 1 91 ? 9.423 -3.743 -9.119 1.00 85.62 91 MET A N 1
ATOM 749 C CA . MET A 1 91 ? 10.036 -3.158 -10.308 1.00 85.62 91 MET A CA 1
ATOM 750 C C . MET A 1 91 ? 9.818 -4.051 -11.538 1.00 85.62 91 MET A C 1
ATOM 752 O O . MET A 1 91 ? 10.266 -5.187 -11.582 1.00 85.62 91 MET A O 1
ATOM 756 N N . GLY A 1 92 ? 9.147 -3.516 -12.561 1.00 80.19 92 GLY A N 1
ATOM 757 C CA . GLY A 1 92 ? 8.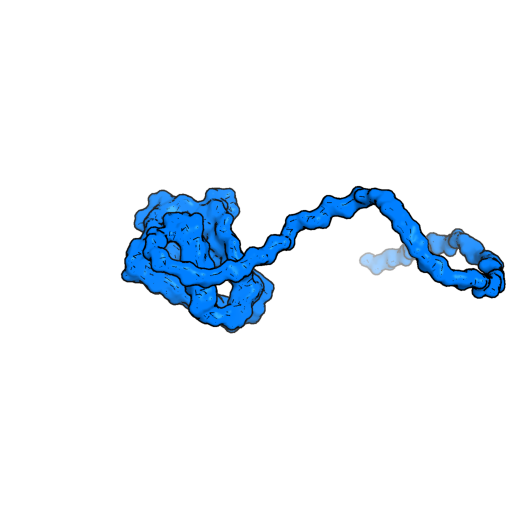893 -4.227 -13.821 1.00 80.19 92 GLY A CA 1
ATOM 758 C C . GLY A 1 92 ? 7.666 -5.147 -13.815 1.00 80.19 92 GLY A C 1
ATOM 759 O O . GLY A 1 92 ? 7.162 -5.447 -14.893 1.00 80.19 92 GLY A O 1
ATOM 760 N N . ALA A 1 93 ? 7.124 -5.499 -12.644 1.00 85.56 93 ALA A N 1
ATOM 761 C CA . ALA A 1 93 ? 5.979 -6.400 -12.514 1.00 85.56 93 ALA A CA 1
ATOM 762 C C . ALA A 1 93 ? 4.766 -5.986 -13.392 1.00 85.56 93 ALA A C 1
ATOM 764 O O . ALA A 1 93 ? 4.441 -4.787 -13.483 1.00 85.56 93 ALA A O 1
ATOM 765 N N . PRO A 1 94 ? 4.063 -6.954 -14.019 1.00 88.56 94 PRO A N 1
ATOM 766 C CA . PRO A 1 94 ? 2.808 -6.703 -14.721 1.00 88.56 94 PRO A CA 1
ATOM 767 C C . PRO A 1 94 ? 1.747 -6.081 -13.807 1.00 88.56 94 PRO A C 1
ATOM 769 O O . PRO A 1 94 ? 1.717 -6.309 -12.597 1.00 88.56 94 PRO A O 1
ATOM 772 N N . PHE A 1 95 ? 0.831 -5.302 -14.390 1.00 87.88 95 PHE A N 1
ATOM 773 C CA . PHE A 1 95 ? -0.247 -4.682 -13.612 1.00 87.88 95 PHE A CA 1
ATOM 774 C C . PHE A 1 95 ? -1.151 -5.728 -12.945 1.00 87.88 95 PHE A C 1
ATOM 776 O O . PHE A 1 95 ? -1.472 -5.569 -11.772 1.00 87.88 95 PHE A O 1
ATOM 783 N N . ALA A 1 96 ? -1.484 -6.814 -13.653 1.00 88.75 96 ALA A N 1
ATOM 784 C CA . ALA A 1 96 ? -2.270 -7.924 -13.116 1.00 88.75 96 ALA A CA 1
ATOM 785 C C . ALA A 1 96 ? -1.619 -8.539 -11.863 1.00 88.75 96 ALA A C 1
ATOM 787 O O . ALA A 1 96 ? -2.274 -8.655 -10.832 1.00 88.75 96 ALA A O 1
ATOM 788 N N . THR A 1 97 ? -0.309 -8.813 -11.901 1.00 89.50 97 THR A N 1
ATOM 789 C CA . THR A 1 97 ? 0.459 -9.327 -10.754 1.00 89.50 97 THR A CA 1
ATOM 790 C C . THR A 1 97 ? 0.400 -8.384 -9.550 1.00 89.50 97 THR A C 1
ATOM 792 O O . THR A 1 97 ? 0.210 -8.833 -8.425 1.00 89.50 97 THR A O 1
ATOM 795 N N . LEU A 1 98 ? 0.504 -7.067 -9.769 1.00 89.12 98 LEU A N 1
ATOM 796 C CA . LEU A 1 98 ? 0.382 -6.073 -8.694 1.00 89.12 98 LEU A CA 1
ATOM 797 C C . LEU A 1 98 ? -1.041 -5.981 -8.122 1.00 89.12 98 LEU A C 1
ATOM 799 O O . LEU A 1 98 ? -1.187 -5.696 -6.935 1.00 89.12 98 LEU A O 1
ATOM 803 N N . VAL A 1 99 ? -2.077 -6.207 -8.938 1.00 90.31 99 VAL A N 1
ATOM 804 C CA . VAL A 1 99 ? -3.476 -6.258 -8.484 1.00 90.31 99 VAL A CA 1
ATOM 805 C C . VAL A 1 99 ? -3.733 -7.530 -7.676 1.00 90.31 99 VAL A C 1
ATOM 807 O O . VAL A 1 99 ? -4.259 -7.425 -6.575 1.00 90.31 99 VAL A O 1
ATOM 810 N N . ALA A 1 100 ? -3.291 -8.700 -8.145 1.00 89.62 100 ALA A N 1
ATOM 811 C CA . ALA A 1 100 ? -3.405 -9.963 -7.411 1.00 89.62 100 ALA A CA 1
ATOM 812 C C . ALA A 1 100 ? -2.662 -9.910 -6.062 1.00 89.62 100 ALA A C 1
ATOM 814 O O . ALA A 1 100 ? -3.246 -10.181 -5.013 1.00 89.62 100 ALA A O 1
ATOM 815 N N . ALA A 1 101 ? -1.413 -9.430 -6.066 1.00 90.19 101 ALA A N 1
ATOM 816 C CA . ALA A 1 101 ? -0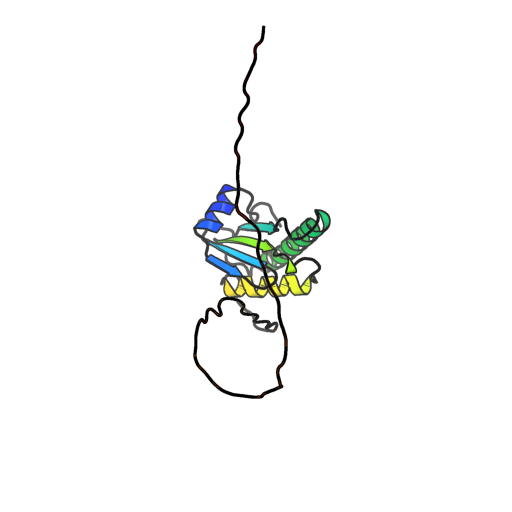.613 -9.219 -4.858 1.00 90.19 101 ALA A CA 1
ATOM 817 C C . ALA A 1 101 ? -1.238 -8.203 -3.882 1.00 90.19 101 ALA A C 1
ATOM 819 O O . ALA A 1 101 ? -0.990 -8.263 -2.679 1.00 90.19 101 ALA A O 1
ATOM 820 N N . LEU A 1 102 ? -2.025 -7.244 -4.376 1.00 90.31 102 LEU A N 1
ATOM 821 C CA . LEU A 1 102 ? -2.770 -6.311 -3.533 1.00 90.31 102 LEU A CA 1
ATOM 822 C C . LEU A 1 102 ? -4.059 -6.947 -2.990 1.00 90.31 102 LEU A C 1
ATOM 824 O O . LEU A 1 102 ? -4.373 -6.746 -1.819 1.00 90.31 102 LEU A O 1
ATOM 828 N N . ASN A 1 103 ? -4.764 -7.738 -3.803 1.00 90.00 103 ASN A N 1
ATOM 829 C CA . ASN A 1 103 ? -5.974 -8.475 -3.430 1.00 90.00 103 ASN A CA 1
ATOM 830 C C . ASN A 1 103 ? -5.714 -9.451 -2.274 1.00 90.00 103 ASN A C 1
ATOM 832 O O . ASN A 1 103 ? -6.449 -9.470 -1.287 1.00 90.00 103 ASN A O 1
ATOM 836 N N . GLU A 1 104 ? -4.621 -10.211 -2.375 1.00 89.75 104 GLU A N 1
ATOM 837 C CA . GLU A 1 104 ? -4.131 -11.127 -1.343 1.00 89.75 104 GLU A CA 1
ATOM 838 C C . GLU A 1 104 ? -3.933 -10.398 -0.003 1.00 89.75 104 GLU A C 1
ATOM 840 O O . GLU A 1 104 ? -4.460 -10.817 1.029 1.00 89.75 104 GLU A O 1
ATOM 845 N N . LEU A 1 105 ? -3.213 -9.270 -0.019 1.00 90.00 105 LEU A N 1
ATOM 846 C CA . LEU A 1 105 ? -2.922 -8.496 1.189 1.00 90.00 105 LEU A CA 1
ATOM 847 C C . LEU A 1 105 ? -4.167 -7.821 1.770 1.00 90.00 105 LEU A C 1
ATOM 849 O O . LEU A 1 105 ? -4.316 -7.802 2.988 1.00 90.00 105 LEU A O 1
ATOM 853 N N . LEU A 1 106 ? -5.065 -7.290 0.935 1.00 88.50 106 LEU A N 1
ATOM 854 C CA . LEU A 1 106 ? -6.333 -6.707 1.386 1.00 88.50 106 LEU A CA 1
ATOM 855 C C . LEU A 1 106 ? -7.243 -7.764 2.031 1.00 88.50 106 LEU A C 1
ATOM 857 O O . LEU A 1 106 ? -7.843 -7.489 3.071 1.00 88.50 106 LEU A O 1
ATOM 861 N N . SER A 1 107 ? -7.295 -8.972 1.459 1.00 87.81 107 SER A N 1
ATOM 862 C CA . SER A 1 107 ? -8.061 -10.102 2.002 1.00 87.81 107 SER A CA 1
ATOM 863 C C . SER A 1 107 ? -7.492 -10.564 3.345 1.00 87.81 107 SER A C 1
ATOM 865 O O . SER A 1 107 ? -8.220 -10.639 4.331 1.00 87.81 107 SER A O 1
ATOM 867 N N . ARG A 1 108 ? -6.170 -10.793 3.432 1.00 87.62 108 ARG A N 1
ATOM 868 C CA . ARG A 1 108 ? -5.489 -11.178 4.688 1.00 87.62 108 ARG A CA 1
ATOM 869 C C . ARG A 1 108 ? -5.581 -10.108 5.777 1.00 87.62 108 ARG A C 1
ATOM 871 O O . ARG A 1 108 ? -5.594 -10.436 6.958 1.00 87.62 108 ARG A O 1
ATOM 878 N N . ALA A 1 109 ? -5.665 -8.842 5.382 1.00 86.12 109 ALA A N 1
ATOM 879 C CA . ALA A 1 109 ? -5.880 -7.715 6.279 1.00 86.12 109 ALA A CA 1
ATOM 880 C C . ALA A 1 109 ? -7.351 -7.532 6.702 1.00 86.12 109 ALA A C 1
ATOM 882 O O . ALA A 1 109 ? -7.643 -6.579 7.424 1.00 86.12 109 ALA A O 1
ATOM 883 N N . GLY A 1 110 ? -8.283 -8.381 6.243 1.00 84.19 110 GLY A N 1
ATOM 884 C CA . GLY A 1 110 ? -9.717 -8.258 6.530 1.00 84.19 110 GLY A CA 1
ATOM 885 C C . GLY A 1 110 ? -10.332 -6.945 6.034 1.00 84.19 110 GLY A C 1
ATOM 886 O O . GLY A 1 110 ? -11.289 -6.456 6.625 1.00 84.19 110 GLY A O 1
ATOM 887 N N . LEU A 1 111 ? -9.740 -6.328 5.004 1.00 82.69 111 LEU A N 1
ATOM 888 C CA . LEU A 1 111 ? -10.193 -5.051 4.443 1.00 82.69 111 LEU A CA 1
ATOM 889 C C . LEU A 1 111 ? -11.193 -5.230 3.301 1.00 82.69 111 LEU A C 1
ATOM 891 O O . LEU A 1 111 ? -11.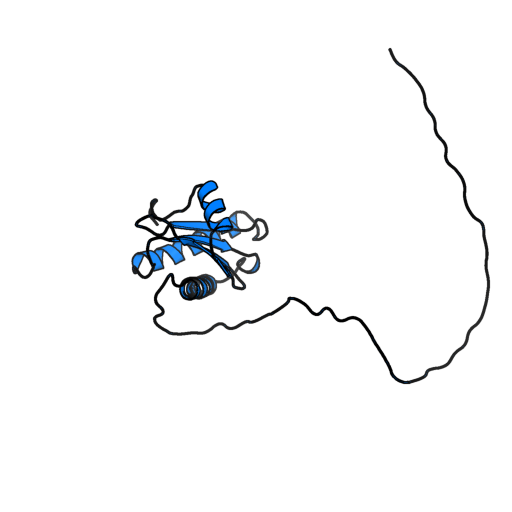878 -4.266 2.971 1.00 82.69 111 LEU A O 1
ATOM 895 N N . ILE A 1 112 ? -11.260 -6.424 2.707 1.00 82.56 112 ILE A N 1
ATOM 896 C CA . ILE A 1 112 ? -12.237 -6.806 1.684 1.00 82.56 112 ILE A CA 1
ATOM 897 C C . ILE A 1 112 ? -12.850 -8.162 2.037 1.00 82.56 112 ILE A C 1
ATOM 899 O O . ILE A 1 112 ? -12.154 -9.037 2.556 1.00 82.56 112 ILE A O 1
ATOM 903 N N . GLN A 1 113 ? -14.141 -8.346 1.756 1.00 65.69 113 GLN A N 1
ATOM 904 C CA . GLN A 1 113 ? -14.772 -9.662 1.859 1.00 65.69 113 GLN A CA 1
ATOM 905 C C . GLN A 1 113 ? -14.395 -10.496 0.633 1.00 65.69 113 GLN A C 1
ATOM 907 O O . GLN A 1 113 ? -14.559 -10.055 -0.506 1.00 65.69 113 GLN A O 1
ATOM 912 N N . LYS A 1 114 ? -13.868 -11.698 0.872 1.00 53.06 114 LYS A N 1
ATOM 913 C CA . LYS A 1 114 ? -13.476 -12.634 -0.180 1.00 53.06 114 LYS A CA 1
ATOM 914 C C . LYS A 1 114 ? -14.741 -13.135 -0.889 1.00 53.06 114 LYS A C 1
ATOM 916 O O . LYS A 1 114 ? -15.544 -13.832 -0.282 1.00 53.06 114 LYS A O 1
ATOM 921 N N . ARG A 1 115 ? -14.909 -12.791 -2.168 1.00 51.44 115 ARG A N 1
ATOM 922 C CA . ARG A 1 115 ? -15.546 -13.708 -3.122 1.00 51.44 115 ARG A CA 1
ATOM 923 C C . ARG A 1 115 ? -14.411 -14.533 -3.706 1.00 51.44 115 ARG A C 1
ATOM 925 O O . ARG A 1 115 ? -13.427 -13.957 -4.170 1.00 51.44 115 ARG A O 1
ATOM 932 N N . ASP A 1 116 ? -14.498 -15.843 -3.546 1.00 53.59 116 ASP A N 1
ATOM 933 C CA . ASP A 1 116 ? -13.416 -16.769 -3.856 1.00 53.59 116 ASP A CA 1
ATOM 934 C C . ASP A 1 116 ? -13.032 -16.746 -5.341 1.00 53.59 116 ASP A C 1
ATOM 936 O O . ASP A 1 116 ? -13.896 -16.693 -6.210 1.00 53.59 116 ASP A O 1
ATOM 940 N N . GLU A 1 117 ? -11.726 -16.714 -5.618 1.00 51.19 117 GLU A N 1
ATOM 941 C CA . GLU A 1 117 ? -10.985 -17.805 -6.276 1.00 51.19 117 GLU A CA 1
ATOM 942 C C . GLU A 1 117 ? -9.453 -17.526 -6.176 1.00 51.19 117 GLU A C 1
ATOM 944 O O . GLU A 1 117 ? -9.060 -16.383 -5.896 1.00 51.19 117 GLU A O 1
ATOM 949 N N . PRO A 1 118 ? -8.575 -18.547 -6.288 1.00 56.88 118 PRO A N 1
ATOM 950 C CA . PRO A 1 118 ? -7.115 -18.450 -6.120 1.00 56.88 118 PRO A CA 1
ATOM 951 C C . PRO A 1 118 ? -6.414 -18.212 -7.495 1.00 56.88 118 PRO A C 1
ATOM 953 O O . PRO A 1 118 ? -7.073 -17.791 -8.436 1.00 56.88 118 PRO A O 1
ATOM 956 N N . GLU A 1 119 ? -5.100 -18.299 -7.746 1.00 41.75 119 GLU A N 1
ATOM 957 C CA . GLU A 1 119 ? -3.933 -18.921 -7.097 1.00 41.75 119 GLU A CA 1
ATOM 958 C C . GLU A 1 119 ? -2.672 -18.041 -7.255 1.00 41.75 119 GLU A C 1
ATOM 960 O O . GLU A 1 119 ? -2.673 -17.033 -7.965 1.00 41.75 119 GLU A O 1
ATOM 965 N N . GLY A 1 120 ? -1.571 -18.415 -6.595 1.00 36.19 120 GLY A N 1
ATOM 966 C CA . GLY A 1 120 ? -0.293 -17.702 -6.713 1.00 36.19 120 GLY A CA 1
ATOM 967 C C . GLY A 1 120 ? 0.669 -17.969 -5.561 1.00 36.19 120 GLY A C 1
ATOM 968 O O . GLY A 1 120 ? 1.227 -17.031 -4.991 1.00 36.19 120 GLY A O 1
ATOM 969 N N . THR A 1 121 ? 0.808 -19.237 -5.174 1.00 49.16 121 THR A N 1
ATOM 970 C CA . THR A 1 121 ? 1.823 -19.679 -4.214 1.00 49.16 121 THR A CA 1
ATOM 971 C C . THR A 1 121 ? 3.212 -19.361 -4.756 1.00 49.16 121 THR A C 1
ATOM 973 O O . THR A 1 121 ? 3.505 -19.700 -5.891 1.00 49.16 121 THR A O 1
ATOM 976 N N . ASP A 1 122 ? 4.054 -18.756 -3.923 1.00 38.00 122 ASP A N 1
ATOM 977 C CA . ASP A 1 122 ? 5.510 -18.923 -3.941 1.00 38.00 122 ASP A CA 1
ATOM 978 C C . ASP A 1 122 ? 5.980 -18.627 -2.515 1.00 38.00 122 ASP A C 1
ATOM 980 O O . ASP A 1 122 ? 6.195 -17.476 -2.113 1.00 38.00 122 ASP A O 1
ATOM 984 N N . GLN A 1 123 ? 6.028 -19.683 -1.704 1.00 47.72 123 GLN A N 1
ATOM 985 C CA . GLN A 1 123 ? 6.662 -19.640 -0.396 1.00 47.72 123 GLN A CA 1
ATOM 986 C C . GLN A 1 123 ? 8.164 -19.784 -0.624 1.00 47.72 123 GLN A C 1
ATOM 988 O O . GLN A 1 123 ? 8.621 -20.875 -0.939 1.00 47.72 123 GLN A O 1
ATOM 993 N N . GLU A 1 124 ? 8.933 -18.714 -0.431 1.00 37.88 124 GLU A N 1
ATOM 994 C CA . GLU A 1 124 ? 10.383 -18.849 -0.281 1.00 37.88 124 GLU A CA 1
ATOM 995 C C . GLU A 1 124 ? 10.814 -18.231 1.047 1.00 37.88 124 GLU A C 1
ATOM 997 O O . GLU A 1 124 ? 11.063 -17.034 1.225 1.00 37.88 124 GLU A O 1
ATOM 1002 N N . SER A 1 125 ? 10.751 -19.115 2.033 1.00 44.94 125 SER A N 1
ATOM 1003 C CA . SER A 1 125 ? 11.228 -18.970 3.391 1.00 44.94 125 SER A CA 1
ATOM 1004 C C . SER A 1 125 ? 12.754 -18.940 3.430 1.00 44.94 125 SER A C 1
ATOM 1006 O O . SER A 1 125 ? 13.390 -19.987 3.434 1.00 44.94 125 SER A O 1
ATOM 1008 N N . GLU A 1 126 ? 13.340 -17.753 3.584 1.00 38.25 126 GLU A N 1
ATOM 1009 C CA . GLU A 1 126 ? 14.739 -17.616 4.009 1.00 38.25 126 GLU A CA 1
ATOM 1010 C C . GLU A 1 126 ? 14.854 -16.775 5.286 1.00 38.25 126 GLU A C 1
ATOM 1012 O O . GLU A 1 126 ? 15.130 -15.571 5.276 1.00 38.25 126 GLU A O 1
ATOM 1017 N N . ARG A 1 127 ? 14.660 -17.441 6.431 1.00 35.97 127 ARG A N 1
ATOM 1018 C CA . ARG A 1 127 ? 15.270 -17.047 7.707 1.00 35.97 127 ARG A CA 1
ATOM 1019 C C . ARG A 1 127 ? 15.660 -18.286 8.512 1.00 35.97 127 ARG A C 1
ATOM 1021 O O . ARG A 1 127 ? 14.786 -19.044 8.904 1.00 35.97 127 ARG A O 1
ATOM 1028 N N . ARG A 1 128 ? 16.950 -18.337 8.868 1.00 35.22 128 ARG A N 1
ATOM 1029 C CA . ARG A 1 128 ? 17.609 -19.235 9.839 1.00 35.22 128 ARG A CA 1
ATOM 1030 C C . ARG A 1 128 ? 17.719 -20.717 9.459 1.00 35.22 128 ARG A C 1
ATOM 1032 O O . ARG A 1 128 ? 16.879 -21.520 9.834 1.00 35.22 128 ARG A O 1
ATOM 1039 N N . GLY A 1 129 ? 18.889 -21.066 8.930 1.00 33.03 129 GLY A N 1
ATOM 1040 C CA . GLY A 1 129 ? 19.688 -22.148 9.505 1.00 33.03 129 GLY A CA 1
ATOM 1041 C C . GLY A 1 129 ? 20.839 -21.532 10.311 1.00 33.03 129 GLY A C 1
ATOM 1042 O O . GLY A 1 129 ? 21.660 -20.811 9.751 1.00 33.03 129 GLY A O 1
ATOM 1043 N N . GLN A 1 130 ? 20.861 -21.752 11.626 1.00 41.00 130 GLN A N 1
ATOM 1044 C CA . GLN A 1 130 ? 22.063 -21.632 12.456 1.00 41.00 130 GLN A CA 1
ATOM 1045 C C . GLN A 1 130 ? 22.299 -23.030 13.016 1.00 41.00 130 GLN A C 1
ATOM 1047 O O . GLN A 1 130 ? 21.570 -23.431 13.916 1.00 41.00 130 GLN A O 1
ATOM 1052 N N . GLU A 1 131 ? 23.290 -23.746 12.497 1.00 37.44 131 GLU A N 1
ATOM 1053 C CA . GLU A 1 131 ? 23.787 -24.984 13.099 1.00 37.44 131 GLU A CA 1
ATOM 1054 C C . GLU A 1 131 ? 25.314 -24.945 13.129 1.00 37.44 131 GLU A C 1
ATOM 1056 O O . GLU A 1 131 ? 25.961 -24.372 12.249 1.00 37.44 131 GLU A O 1
ATOM 1061 N N . SER A 1 132 ? 25.877 -25.482 14.207 1.00 40.31 132 SER A N 1
ATOM 1062 C CA . SER A 1 132 ? 27.291 -25.375 14.552 1.00 40.31 132 SER A CA 1
ATOM 1063 C C . SER A 1 132 ? 27.720 -26.610 15.344 1.00 40.31 132 SER A C 1
ATOM 1065 O O . SER A 1 132 ? 27.256 -26.779 16.471 1.00 40.31 132 SER A O 1
ATOM 1067 N N . GLY A 1 133 ? 28.630 -27.405 14.769 1.00 31.83 133 GLY A N 1
ATOM 1068 C CA . GLY A 1 133 ? 29.192 -28.631 15.360 1.00 31.83 133 GLY A CA 1
ATOM 1069 C C . GLY A 1 133 ? 28.250 -29.848 15.313 1.00 31.83 133 GLY A C 1
ATOM 1070 O O . GLY A 1 133 ? 27.037 -29.682 15.277 1.00 31.83 133 GLY A O 1
ATOM 1071 N N . ASP A 1 134 ? 28.730 -31.095 15.321 1.00 31.16 134 ASP A N 1
ATOM 1072 C CA . ASP A 1 134 ? 30.105 -31.624 15.195 1.00 31.16 134 ASP A CA 1
ATOM 1073 C C . ASP A 1 134 ? 30.031 -33.158 14.939 1.00 31.16 134 ASP A C 1
ATOM 1075 O O . ASP A 1 134 ? 28.964 -33.741 15.133 1.00 31.16 134 ASP A O 1
ATOM 1079 N N . THR A 1 135 ? 31.167 -33.818 14.664 1.00 39.75 135 THR A N 1
ATOM 1080 C CA . THR A 1 135 ? 31.431 -35.286 14.760 1.00 39.75 135 THR A CA 1
ATOM 1081 C C . THR A 1 135 ? 31.269 -36.159 13.491 1.00 39.75 135 THR A C 1
ATOM 1083 O O . THR A 1 135 ? 30.156 -36.458 13.082 1.00 39.75 135 THR A O 1
ATOM 1086 N N . ASP A 1 136 ? 32.424 -36.620 12.963 1.00 36.12 136 ASP A N 1
ATOM 1087 C CA . ASP A 1 136 ? 32.785 -37.935 12.351 1.00 36.12 136 ASP A CA 1
ATOM 1088 C C . ASP A 1 136 ? 31.849 -38.678 11.337 1.00 36.12 136 ASP A C 1
ATOM 1090 O O . ASP A 1 136 ? 30.632 -38.644 11.420 1.00 36.12 136 ASP A O 1
ATOM 1094 N N . GLN A 1 137 ? 32.332 -39.463 10.350 1.00 39.47 137 GLN A N 1
ATOM 1095 C CA . GLN A 1 137 ? 33.665 -40.067 10.160 1.00 39.47 137 GLN A CA 1
ATOM 1096 C C . GLN A 1 137 ? 33.991 -40.452 8.687 1.00 39.47 137 GLN A C 1
ATOM 1098 O O . GLN A 1 137 ? 33.107 -40.755 7.893 1.00 39.47 137 GLN A O 1
ATOM 1103 N N . ALA A 1 138 ? 35.296 -40.627 8.419 1.00 36.00 138 ALA A N 1
ATOM 1104 C CA . ALA A 1 138 ? 35.912 -41.665 7.559 1.00 36.00 138 ALA A CA 1
ATOM 1105 C C . ALA A 1 138 ? 36.036 -41.545 6.005 1.00 36.00 138 ALA A C 1
ATOM 1107 O O . ALA A 1 138 ? 35.162 -41.926 5.236 1.00 36.00 138 ALA A O 1
ATOM 1108 N N . LYS A 1 139 ? 37.306 -41.327 5.602 1.00 37.34 139 LYS A N 1
ATOM 1109 C CA . LYS A 1 139 ? 38.116 -42.093 4.609 1.00 37.34 139 LYS A CA 1
ATOM 1110 C C . LYS A 1 139 ? 37.860 -42.002 3.086 1.00 37.34 139 LYS A C 1
ATOM 1112 O O . LYS A 1 139 ? 36.974 -42.660 2.549 1.00 37.34 139 LYS A O 1
ATOM 1117 N N . ARG A 1 140 ? 38.855 -41.418 2.390 1.00 37.81 140 ARG A N 1
ATOM 1118 C CA . ARG A 1 140 ? 39.811 -42.048 1.422 1.00 37.81 140 ARG A CA 1
ATOM 1119 C C . ARG A 1 140 ? 40.796 -40.953 0.953 1.00 37.81 140 ARG A C 1
ATOM 1121 O O . ARG A 1 140 ? 40.366 -39.959 0.390 1.00 37.81 140 ARG A O 1
ATOM 1128 N N . GLU A 1 141 ? 42.041 -40.914 1.431 1.00 34.81 141 GLU A N 1
ATOM 1129 C CA . GLU A 1 141 ? 43.229 -41.636 0.915 1.00 34.81 141 GLU A CA 1
ATOM 1130 C C . GLU A 1 141 ? 43.721 -41.188 -0.480 1.00 34.81 141 GLU A C 1
ATOM 1132 O O . GLU A 1 141 ? 43.220 -41.664 -1.494 1.00 34.81 141 GLU A O 1
ATOM 1137 N N . ALA A 1 142 ? 44.768 -40.342 -0.507 1.00 37.66 142 ALA A N 1
ATOM 1138 C CA . ALA A 1 142 ? 45.745 -40.232 -1.604 1.00 37.66 142 ALA A CA 1
ATOM 1139 C C . ALA A 1 142 ? 47.073 -39.561 -1.146 1.00 37.66 142 ALA A C 1
ATOM 1141 O O . ALA A 1 142 ? 47.142 -38.353 -0.952 1.00 37.66 142 ALA A O 1
ATOM 1142 N N . GLN A 1 143 ? 48.100 -40.395 -0.952 1.00 39.38 143 GLN A N 1
ATOM 1143 C CA . GLN A 1 143 ? 49.566 -40.197 -0.973 1.00 39.38 143 GLN A CA 1
ATOM 1144 C C . GLN A 1 143 ? 50.273 -38.805 -0.857 1.00 39.38 143 GLN A C 1
ATOM 1146 O O . GLN A 1 143 ? 50.099 -37.895 -1.659 1.00 39.38 143 GLN A O 1
ATOM 1151 N N . ILE A 1 144 ? 51.232 -38.765 0.085 1.00 39.75 144 ILE A N 1
ATOM 1152 C CA . ILE A 1 144 ? 52.378 -37.836 0.353 1.00 39.75 144 ILE A CA 1
ATOM 1153 C C . ILE A 1 144 ? 53.625 -38.295 -0.480 1.00 39.75 144 ILE A C 1
ATOM 1155 O O . ILE A 1 144 ? 53.566 -39.462 -0.881 1.00 39.75 144 ILE A O 1
ATOM 1159 N N . PRO A 1 145 ? 54.759 -37.557 -0.743 1.00 48.06 145 PRO A N 1
ATOM 1160 C CA . PRO A 1 145 ? 55.402 -36.358 -0.112 1.00 48.06 145 PRO A CA 1
ATOM 1161 C C . PRO A 1 145 ? 55.646 -35.153 -1.076 1.00 48.06 145 PRO A C 1
ATOM 1163 O O . PRO A 1 145 ? 55.282 -35.239 -2.238 1.00 48.06 145 PRO A O 1
ATOM 1166 N N . GLY A 1 146 ? 56.185 -33.965 -0.723 1.00 36.00 146 GLY A N 1
ATOM 1167 C CA . GLY A 1 146 ? 57.250 -33.549 0.230 1.00 36.00 146 GLY A CA 1
ATOM 1168 C C . GLY A 1 146 ? 58.623 -33.440 -0.492 1.00 36.00 146 GLY A C 1
ATOM 1169 O O . GLY A 1 146 ? 58.809 -34.238 -1.408 1.00 36.00 146 GLY A O 1
ATOM 1170 N N . PRO A 1 147 ? 59.596 -32.547 -0.135 1.00 47.75 147 PRO A N 1
ATOM 1171 C CA . PRO A 1 147 ? 59.815 -31.911 1.184 1.00 47.75 147 PRO A CA 1
ATOM 1172 C C . PRO A 1 147 ? 60.330 -30.422 1.211 1.00 47.75 147 PRO A C 1
ATOM 1174 O O . PRO A 1 147 ? 60.655 -29.865 0.176 1.00 47.75 147 PRO A O 1
ATOM 1177 N N . ARG A 1 148 ? 60.454 -29.841 2.434 1.00 37.91 148 ARG A N 1
ATOM 1178 C CA . ARG A 1 148 ? 61.547 -28.976 3.022 1.00 37.91 148 ARG A CA 1
ATOM 1179 C C . ARG A 1 148 ? 62.199 -27.855 2.159 1.00 37.91 148 ARG A C 1
ATOM 1181 O O . ARG A 1 148 ? 62.567 -28.099 1.027 1.00 37.91 148 ARG A O 1
ATOM 1188 N N . GLN A 1 149 ? 62.558 -26.648 2.629 1.00 41.31 149 GLN A N 1
ATOM 1189 C CA . GLN A 1 149 ? 62.773 -26.003 3.955 1.00 41.31 149 GLN A CA 1
ATOM 1190 C C . GLN A 1 149 ? 62.965 -24.461 3.693 1.00 41.31 149 GLN A C 1
ATOM 1192 O O . GLN A 1 149 ? 63.081 -24.095 2.530 1.00 41.31 149 GLN A O 1
ATOM 1197 N N . ALA A 1 150 ? 63.049 -23.469 4.603 1.00 36.66 150 ALA A N 1
ATOM 1198 C CA . ALA A 1 150 ? 63.046 -23.374 6.077 1.00 36.66 150 ALA A CA 1
ATOM 1199 C C . ALA A 1 150 ? 62.427 -22.019 6.580 1.00 36.66 150 ALA A C 1
ATOM 1201 O O . ALA A 1 150 ? 61.222 -21.832 6.453 1.00 36.66 150 ALA A O 1
ATOM 1202 N N . ALA A 1 151 ? 63.221 -21.110 7.184 1.00 38.16 151 ALA A N 1
ATOM 1203 C CA . ALA A 1 151 ? 62.893 -19.786 7.783 1.00 38.16 151 ALA A CA 1
ATOM 1204 C C . ALA A 1 151 ? 64.226 -18.989 8.001 1.00 38.16 151 ALA A C 1
ATOM 1206 O O . ALA A 1 151 ? 65.230 -19.465 7.464 1.00 38.16 151 ALA A O 1
ATOM 1207 N N . PRO A 1 152 ? 64.366 -17.905 8.821 1.00 47.44 152 PRO A N 1
ATOM 1208 C CA . PRO A 1 152 ? 63.421 -16.936 9.426 1.00 47.44 152 PRO A CA 1
ATOM 1209 C C . PRO A 1 152 ? 63.839 -15.441 9.204 1.00 47.44 152 PRO A C 1
ATOM 1211 O O . PRO A 1 152 ? 64.840 -15.175 8.545 1.00 47.44 152 PRO A O 1
ATOM 1214 N N . GLY A 1 153 ? 63.151 -14.440 9.798 1.00 40.41 153 GLY A N 1
ATOM 1215 C CA . GLY A 1 153 ? 63.643 -13.040 9.748 1.00 40.41 153 GLY A CA 1
ATOM 1216 C C . GLY A 1 153 ? 62.854 -11.926 10.472 1.00 40.41 153 GLY A C 1
ATOM 1217 O O . GLY A 1 153 ? 62.112 -11.203 9.828 1.00 40.41 153 GLY A O 1
ATOM 1218 N N . CYS A 1 154 ? 63.119 -11.746 11.775 1.00 39.34 154 CYS A N 1
ATOM 1219 C CA . CYS A 1 154 ? 63.011 -10.520 12.607 1.00 39.34 154 CYS A CA 1
ATOM 1220 C C . CYS A 1 154 ? 61.735 -9.633 12.706 1.00 39.34 154 CYS A C 1
ATOM 1222 O O . CYS A 1 154 ? 60.817 -9.634 11.898 1.00 39.34 154 CYS A O 1
ATOM 1224 N N . ARG A 1 155 ? 61.697 -8.890 13.828 1.00 40.34 155 ARG A N 1
ATOM 1225 C CA . ARG A 1 155 ? 60.577 -8.118 14.418 1.00 40.34 155 ARG A CA 1
ATOM 1226 C C . ARG A 1 155 ? 60.895 -6.582 14.446 1.00 40.34 155 ARG A C 1
ATOM 1228 O O . ARG A 1 155 ? 61.892 -6.202 13.839 1.00 40.34 155 ARG A O 1
ATOM 1235 N N . PRO A 1 156 ? 60.074 -5.682 15.049 1.00 56.62 156 PRO A N 1
ATOM 1236 C CA . PRO A 1 156 ? 59.844 -4.326 14.512 1.00 56.62 156 PRO A CA 1
ATOM 1237 C C . PRO A 1 156 ? 60.403 -3.145 15.340 1.00 56.62 156 PRO A C 1
ATOM 1239 O O . PRO A 1 156 ? 60.705 -3.303 16.519 1.00 56.62 156 PRO A O 1
ATOM 1242 N N . ALA A 1 157 ? 60.394 -1.943 14.740 1.00 40.09 157 ALA A N 1
ATOM 1243 C CA . ALA A 1 157 ? 60.341 -0.582 15.331 1.00 40.09 157 ALA A CA 1
ATOM 1244 C C . ALA A 1 157 ? 60.182 0.437 14.157 1.00 40.09 157 ALA A C 1
ATOM 1246 O O . ALA A 1 157 ? 60.383 0.029 13.018 1.00 40.09 157 ALA A O 1
ATOM 1247 N N . ALA A 1 158 ? 59.823 1.727 14.262 1.00 45.28 158 ALA A N 1
ATOM 1248 C CA . ALA A 1 158 ? 59.418 2.638 15.347 1.00 45.28 158 ALA A CA 1
ATOM 1249 C C . ALA A 1 158 ? 58.361 3.636 14.779 1.00 45.28 158 ALA A C 1
ATOM 1251 O O . ALA A 1 158 ? 58.282 3.830 13.571 1.00 45.28 158 ALA A O 1
ATOM 1252 N N . ARG A 1 159 ? 57.421 4.188 15.563 1.00 47.44 159 ARG A N 1
ATOM 1253 C CA . ARG A 1 159 ? 57.456 5.576 16.099 1.00 47.44 159 ARG A CA 1
ATOM 1254 C C . ARG A 1 159 ? 58.401 6.566 15.390 1.00 47.44 159 ARG A C 1
ATOM 1256 O O . ARG A 1 159 ? 59.609 6.398 15.482 1.00 47.44 159 ARG A O 1
ATOM 1263 N N . ASN A 1 160 ? 57.854 7.697 14.928 1.00 49.50 160 ASN A N 1
ATOM 1264 C CA . ASN A 1 160 ? 58.377 9.009 15.331 1.00 49.50 160 ASN A CA 1
ATOM 1265 C C . ASN A 1 160 ? 57.317 10.126 15.266 1.00 49.50 160 ASN A C 1
ATOM 1267 O O . ASN A 1 160 ? 56.296 9.986 14.596 1.00 49.50 160 ASN A O 1
ATOM 1271 N N . GLN A 1 161 ? 57.554 11.193 16.033 1.00 51.38 161 GLN A N 1
ATOM 1272 C CA . GLN A 1 161 ? 56.748 12.414 16.130 1.00 51.38 161 GLN A CA 1
ATOM 1273 C C . GLN A 1 161 ? 57.617 13.612 15.731 1.00 51.38 161 GLN A C 1
ATOM 1275 O O . GLN A 1 161 ? 58.727 13.699 16.234 1.00 51.38 161 GLN A O 1
ATOM 1280 N N . GLU A 1 162 ? 57.062 14.570 14.988 1.00 52.47 162 GLU A N 1
ATOM 1281 C CA . GLU A 1 162 ? 57.506 15.975 14.856 1.00 52.47 162 GLU A CA 1
ATOM 1282 C C . GLU A 1 162 ? 56.222 16.755 14.474 1.00 52.47 162 GLU A C 1
ATOM 1284 O O . GLU A 1 162 ? 55.516 16.315 13.570 1.00 52.47 162 GLU A O 1
ATOM 1289 N N . ARG A 1 163 ? 55.643 17.727 15.203 1.00 51.38 163 ARG A N 1
ATOM 1290 C CA . ARG A 1 163 ? 56.078 18.935 15.948 1.00 51.38 163 ARG A CA 1
ATOM 1291 C C . ARG A 1 163 ? 56.583 20.103 15.077 1.00 51.38 163 ARG A C 1
ATOM 1293 O O . ARG A 1 163 ? 57.575 19.946 14.385 1.00 51.38 163 ARG A O 1
ATOM 1300 N N . GLN A 1 164 ? 55.971 21.278 15.345 1.00 51.53 164 GLN A N 1
ATOM 1301 C CA . GLN A 1 164 ? 56.536 22.651 15.294 1.00 51.53 164 GLN A CA 1
ATOM 1302 C C . GLN A 1 164 ? 56.614 23.348 13.893 1.00 51.53 164 GLN A C 1
ATOM 1304 O O . GLN A 1 164 ? 56.877 22.663 12.915 1.00 51.53 164 GLN A O 1
ATOM 1309 N N . GLU A 1 165 ? 56.301 24.652 13.663 1.00 53.34 165 GLU A N 1
ATOM 1310 C CA . GLU A 1 165 ? 55.931 25.834 14.511 1.00 53.34 165 GLU A CA 1
ATOM 1311 C C . GLU A 1 165 ? 54.889 26.818 13.879 1.00 53.34 165 GLU A C 1
ATOM 1313 O O . GLU A 1 165 ? 54.556 26.716 12.704 1.00 53.34 165 GLU A O 1
ATOM 1318 N N . LEU A 1 166 ? 54.379 27.739 14.725 1.00 55.25 166 LEU A N 1
ATOM 1319 C CA . LEU A 1 166 ? 54.032 29.188 14.573 1.00 55.25 166 LEU A CA 1
ATOM 1320 C C . LEU A 1 166 ? 53.968 29.815 13.151 1.00 55.25 166 LEU A C 1
ATOM 1322 O O . LEU A 1 166 ? 54.888 29.651 12.361 1.00 55.25 166 LEU A O 1
ATOM 1326 N N . GLY A 1 167 ? 52.941 30.593 12.772 1.00 49.31 167 GLY A N 1
ATOM 1327 C CA . GLY A 1 167 ? 52.581 31.962 13.231 1.00 49.31 167 GLY A CA 1
ATOM 1328 C C . GLY A 1 167 ? 52.183 32.819 11.993 1.00 49.31 167 GLY A C 1
ATOM 1329 O O . GLY A 1 167 ? 52.114 32.235 10.905 1.00 49.31 167 GLY A O 1
ATOM 1330 N N . PRO A 1 168 ? 51.970 34.155 12.054 1.00 62.72 168 PRO A N 1
ATOM 1331 C CA . PRO A 1 168 ? 51.947 35.071 13.204 1.00 62.72 168 PRO A CA 1
ATOM 1332 C C . PRO A 1 168 ? 50.543 35.314 13.800 1.00 62.72 168 PRO A C 1
ATOM 1334 O O . PRO A 1 168 ? 49.539 34.944 13.153 1.00 62.72 168 PRO A O 1
#

pLDDT: mean 72.73, std 21.38, range [31.16, 93.38]

Sequence (168 aa):
MERRFRLRTNADFQRVRREGQSWSNRWLVLVRAPNQGPVSRFGFAIGKRVGGAVVRNRLKRQLREAIRLYLRQEHVAPGFDVIIIARQPAMGAPFATLVAALNELLSRAGLIQKRDEPEGTDQESERRGQESGDTDQAKREAQIPGPRQAAPGCRPAARNQERQELGP

Radius of gyration: 29.19 Å; chains: 1; bounding box: 81×77×31 Å

Secondary structure (DSSP, 8-state):
--STTB---HHHHHHHHHH-EEEE-SSEEEEEEE-SSSS-EEEEEE-TTS-SHHHHHHHHHHHHHHHHHHHHTT-SPSSEEEEEEE-GGGTT--HHHHHHHHHHHHHHTTSS--------------------------------------------------------